Protein AF-A0A662QVU2-F1 (afdb_monomer_lite)

Sequence (177 aa):
MRLIKLTGTLNNSVTNEEMLLRLLDAGAYNAAIMSREVVVETPRKSLQSIKESMRYMQITDIRAREASIIESTVSHAADGLDPKKCIKISMAPGTRLTGVKFLGMTLSNGFRENSFTDTDILISNSQKVIKNILKKAGITDVLVSVEYKRTSDNIDLALELATINTLVSTNGIMQLI

Foldseek 3Di:
DKKKKKKFFQPDDDDPVVLQVQLVVLAFLDWDDDPGMIITIHHPVSVVSNVVSCVVSVTPPIDIDTDDLFQWFQQAWFWFFFPVRQKIKIKGGFDPPQFEAEPEEEEDPAEDPVPDPDVPVVVVLLCVLLNVVCVSSSHTGMYMYMYGDYDDPDPSVRSNRRSVRRSVRSVDDDGDD

Secondary structure (DSSP, 8-state):
--EEEEEEEE-S---HHHHHHHHHHTT-SEEEEETTEEEEEEEGGGHHHHHHHHHHTTEEEEEEEEEP------SS-EEEE-TTSSEEEEEEEPPTT--EEEEEEEE-TT--GGG-S-HHHHHHHHHHHHHHHHHHTT--SEEEEEEE-S--S-HHHHHHHHHHHHHHHTT------

Structure (mmCIF, N/CA/C/O backbone):
data_AF-A0A662QVU2-F1
#
_entry.id   AF-A0A662QVU2-F1
#
loop_
_atom_site.group_PDB
_atom_site.id
_atom_site.type_symbol
_atom_site.label_atom_id
_atom_site.label_alt_id
_atom_site.label_comp_id
_atom_site.label_asym_id
_atom_site.label_entity_id
_atom_site.label_seq_id
_atom_site.pdbx_PDB_ins_code
_atom_site.Cartn_x
_atom_site.Cartn_y
_atom_site.Cartn_z
_atom_site.occupancy
_atom_site.B_iso_or_equiv
_atom_site.auth_seq_id
_atom_site.auth_comp_id
_atom_site.auth_asym_id
_atom_site.auth_atom_id
_atom_site.pdbx_PDB_model_num
ATOM 1 N N . MET A 1 1 ? 3.105 1.979 17.663 1.00 52.59 1 MET A N 1
ATOM 2 C CA . MET A 1 1 ? 2.217 3.164 17.603 1.00 52.59 1 MET A CA 1
ATOM 3 C C . MET A 1 1 ? 0.835 2.729 18.073 1.00 52.59 1 MET A C 1
ATOM 5 O O . MET A 1 1 ? 0.312 1.801 17.481 1.00 52.59 1 MET A O 1
ATOM 9 N N . ARG A 1 2 ? 0.277 3.294 19.156 1.00 58.34 2 ARG A N 1
ATOM 10 C CA . ARG A 1 2 ? -1.064 2.894 19.632 1.00 58.34 2 ARG A CA 1
ATOM 11 C C . ARG A 1 2 ? -2.133 3.511 18.730 1.00 58.34 2 ARG A C 1
ATOM 13 O O . ARG A 1 2 ? -2.160 4.734 18.572 1.00 58.34 2 ARG A O 1
ATOM 20 N N . LEU A 1 3 ? -2.960 2.664 18.127 1.00 68.81 3 LEU A N 1
ATOM 21 C CA . LEU A 1 3 ? -4.089 3.075 17.301 1.00 68.81 3 LEU A CA 1
ATOM 22 C C . LEU A 1 3 ? -5.354 3.125 18.150 1.00 68.81 3 LEU A C 1
ATOM 24 O O . LEU A 1 3 ? -5.454 2.488 19.198 1.00 68.81 3 LEU A O 1
ATOM 28 N N . ILE A 1 4 ? -6.322 3.907 17.699 1.00 76.69 4 ILE A N 1
ATOM 29 C CA . ILE A 1 4 ? -7.657 3.932 18.274 1.00 76.69 4 ILE A CA 1
ATOM 30 C C . ILE A 1 4 ? -8.604 3.419 17.207 1.00 76.69 4 ILE A C 1
ATOM 32 O O . ILE A 1 4 ? -8.673 3.989 16.118 1.00 76.69 4 ILE A O 1
ATOM 36 N N . LYS A 1 5 ? -9.316 2.343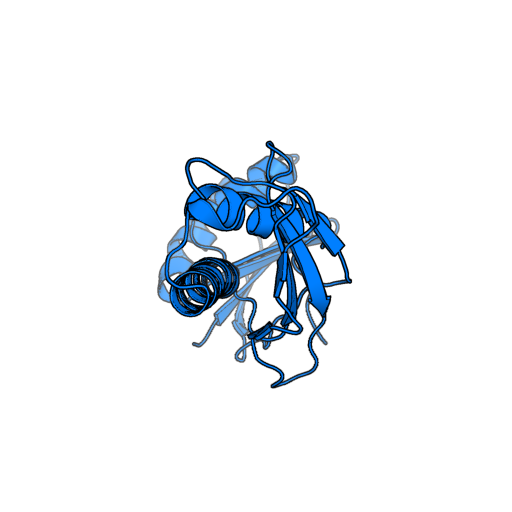 17.539 1.00 81.38 5 LYS A N 1
ATOM 37 C CA . LYS A 1 5 ? -10.422 1.836 16.738 1.00 81.38 5 LYS A CA 1
ATOM 38 C C . LYS A 1 5 ? -11.681 2.574 17.169 1.00 81.38 5 LYS A C 1
ATOM 40 O O . LYS A 1 5 ? -12.051 2.554 18.345 1.00 81.38 5 LYS A O 1
ATOM 45 N N . LEU A 1 6 ? -12.302 3.248 16.218 1.00 82.44 6 LEU A N 1
ATOM 46 C CA . LEU A 1 6 ? -13.609 3.862 16.326 1.00 82.44 6 LEU A CA 1
ATOM 47 C C . LEU A 1 6 ? -14.611 2.965 15.614 1.00 82.44 6 LEU A C 1
ATOM 49 O O . LEU A 1 6 ? -14.344 2.468 14.526 1.00 82.44 6 LEU A O 1
ATOM 53 N N . THR A 1 7 ? -15.756 2.763 16.237 1.00 84.88 7 THR A N 1
ATOM 54 C CA . THR A 1 7 ? -16.906 2.073 15.641 1.00 84.88 7 THR A CA 1
ATOM 55 C C . THR A 1 7 ? -18.102 2.984 15.799 1.00 84.88 7 THR A C 1
ATOM 57 O O . THR A 1 7 ? -18.211 3.631 16.839 1.00 84.88 7 THR A O 1
ATOM 60 N N . GLY A 1 8 ? -18.960 3.085 14.795 1.00 84.94 8 GLY A N 1
ATOM 61 C CA . GLY A 1 8 ? -20.179 3.879 14.880 1.00 84.94 8 GLY A CA 1
ATOM 62 C C . GLY A 1 8 ? -21.222 3.424 13.870 1.00 84.94 8 GLY A C 1
ATOM 63 O O . GLY A 1 8 ? -20.905 2.711 12.923 1.00 84.94 8 GLY A O 1
ATOM 64 N N . THR A 1 9 ? -22.465 3.836 14.081 1.00 85.31 9 THR A N 1
ATOM 65 C CA . THR A 1 9 ? -23.618 3.414 13.283 1.00 85.31 9 THR A CA 1
ATOM 66 C C . THR A 1 9 ? -23.977 4.482 12.257 1.00 85.31 9 THR A C 1
ATOM 68 O O . THR A 1 9 ? -24.261 5.619 12.623 1.00 85.31 9 THR A O 1
ATOM 71 N N . LEU A 1 10 ? -23.969 4.131 10.974 1.00 84.12 10 LEU A N 1
ATOM 72 C CA . LEU A 1 10 ? -24.370 4.998 9.874 1.00 84.12 10 LEU A CA 1
ATOM 73 C C . LEU A 1 10 ? -25.898 5.100 9.800 1.00 84.12 10 LEU A C 1
ATOM 75 O O . LEU A 1 10 ? -26.585 4.096 9.600 1.00 84.12 10 LEU A O 1
ATOM 79 N N . ASN A 1 11 ? -26.413 6.326 9.894 1.00 81.00 11 ASN A N 1
ATOM 80 C CA . ASN A 1 11 ? -27.850 6.609 9.819 1.00 81.00 11 ASN A CA 1
ATOM 81 C C . ASN A 1 11 ? -28.291 7.243 8.495 1.00 81.00 11 ASN A C 1
ATOM 83 O O . ASN A 1 11 ? -29.466 7.571 8.346 1.00 81.00 11 ASN A O 1
ATOM 87 N N . ASN A 1 12 ? -27.373 7.431 7.544 1.00 69.00 12 ASN A N 1
ATOM 88 C CA . ASN A 1 12 ? -27.615 8.260 6.369 1.00 69.00 12 ASN A CA 1
ATOM 89 C C . ASN A 1 12 ? -27.089 7.626 5.076 1.00 69.00 12 ASN A C 1
ATOM 91 O O . ASN A 1 12 ? -26.242 6.736 5.103 1.00 69.00 12 ASN A O 1
ATOM 95 N N . SER A 1 13 ? -27.577 8.114 3.937 1.00 64.19 13 SER A N 1
ATOM 96 C CA . SER A 1 13 ? -27.255 7.621 2.590 1.00 64.19 13 SER A CA 1
ATOM 97 C C . SER A 1 13 ? -26.065 8.348 1.947 1.00 64.19 13 SER A C 1
ATOM 99 O O . SER A 1 13 ? -26.119 8.696 0.768 1.00 64.19 13 SER A O 1
ATOM 101 N N . VAL A 1 14 ? -25.011 8.637 2.718 1.00 71.06 14 VAL A N 1
ATOM 102 C CA . VAL A 1 14 ? -23.745 9.131 2.146 1.00 71.06 14 VAL A CA 1
ATOM 103 C C . VAL A 1 14 ? -23.103 7.979 1.376 1.00 71.06 14 VAL A C 1
ATOM 105 O O . VAL A 1 14 ? -23.142 6.835 1.830 1.00 71.06 14 VAL A O 1
ATOM 108 N N . THR A 1 15 ? -22.544 8.252 0.199 1.00 77.69 15 THR A N 1
ATOM 109 C CA . THR A 1 15 ? -21.893 7.204 -0.591 1.00 77.69 15 THR A CA 1
ATOM 110 C C . THR A 1 15 ? -20.638 6.710 0.127 1.00 77.69 15 THR A C 1
ATOM 112 O O . THR A 1 15 ? -19.914 7.480 0.761 1.00 77.69 15 THR A O 1
ATOM 115 N N . ASN A 1 16 ? -20.357 5.410 0.020 1.00 73.06 16 ASN A N 1
ATOM 116 C CA . ASN A 1 16 ? -19.197 4.807 0.678 1.00 73.06 16 ASN A CA 1
ATOM 117 C C . ASN A 1 16 ? -17.878 5.488 0.271 1.00 73.06 16 ASN A C 1
ATOM 119 O O . ASN A 1 16 ? -17.002 5.659 1.112 1.00 73.06 16 ASN A O 1
ATOM 123 N N . GLU A 1 17 ? -17.751 5.915 -0.990 1.00 70.25 17 GLU A N 1
ATOM 124 C CA . GLU A 1 17 ? -16.565 6.612 -1.507 1.00 70.25 17 GLU A CA 1
ATOM 125 C C . GLU A 1 17 ? -16.334 7.968 -0.835 1.00 70.25 17 GLU A C 1
ATOM 127 O O . GLU A 1 17 ? -15.232 8.233 -0.357 1.00 70.25 17 GLU A O 1
ATOM 132 N N . GLU A 1 18 ? -17.366 8.812 -0.742 1.00 77.44 18 GLU A N 1
ATOM 133 C CA . GLU A 1 18 ? -17.246 10.127 -0.104 1.00 77.44 18 GLU A CA 1
ATOM 134 C C . GLU A 1 18 ? -16.905 9.989 1.386 1.00 77.44 18 GLU A C 1
ATOM 136 O O . GLU A 1 18 ? -16.104 10.749 1.938 1.00 77.44 18 GLU A O 1
ATOM 141 N N . MET A 1 19 ? -17.468 8.964 2.026 1.00 77.75 19 MET A N 1
ATOM 142 C CA . MET A 1 19 ? -17.223 8.658 3.427 1.00 77.75 19 MET A CA 1
ATOM 143 C C . MET A 1 19 ? -15.776 8.211 3.674 1.00 77.75 19 MET A C 1
ATOM 145 O O . MET A 1 19 ? -15.123 8.702 4.596 1.00 77.75 19 MET A O 1
ATOM 149 N N . LEU A 1 20 ? -15.258 7.313 2.831 1.00 73.00 20 LEU A N 1
ATOM 150 C CA . LEU A 1 20 ? -13.872 6.847 2.897 1.00 73.00 20 LEU A CA 1
ATOM 151 C C . LEU A 1 20 ? -12.888 7.998 2.673 1.00 73.00 20 LEU A C 1
ATOM 153 O O . LEU A 1 20 ? -11.974 8.172 3.479 1.00 73.00 20 LEU A O 1
ATOM 157 N N . LEU A 1 21 ? -13.104 8.819 1.641 1.00 77.25 21 LEU A N 1
ATOM 158 C CA . LEU A 1 21 ? -12.241 9.963 1.329 1.00 77.25 21 LEU A CA 1
ATOM 159 C C . LEU A 1 21 ? -12.163 10.949 2.498 1.00 77.25 21 LEU A C 1
ATOM 161 O O . LEU A 1 21 ? -11.069 11.296 2.939 1.00 77.25 21 LEU A O 1
ATOM 165 N N . ARG A 1 22 ? -13.308 11.322 3.082 1.00 80.56 22 ARG A N 1
ATOM 166 C CA . ARG A 1 22 ? -13.341 12.226 4.243 1.00 80.56 22 ARG A CA 1
ATOM 167 C C . ARG A 1 22 ? -12.625 11.660 5.464 1.00 80.56 22 ARG A C 1
ATOM 169 O O . ARG A 1 22 ? -11.967 12.404 6.188 1.00 80.56 22 ARG A O 1
ATOM 176 N N . LEU A 1 23 ? -12.763 10.361 5.728 1.00 80.81 23 LEU A N 1
ATOM 177 C CA . LEU A 1 23 ? -12.095 9.720 6.861 1.00 80.81 23 LEU A CA 1
ATOM 178 C C . LEU A 1 23 ? -10.579 9.669 6.656 1.00 80.81 23 LEU A C 1
ATOM 180 O O . LEU A 1 23 ? -9.836 9.942 7.599 1.00 80.81 23 LEU A O 1
ATOM 184 N N . LEU A 1 24 ? -10.121 9.383 5.437 1.00 75.81 24 LEU A N 1
ATOM 185 C CA . LEU A 1 24 ? -8.701 9.408 5.082 1.00 75.81 24 LEU A CA 1
ATOM 186 C C . LEU A 1 24 ? -8.112 10.822 5.212 1.00 75.81 24 LEU A C 1
ATOM 188 O O . LEU A 1 24 ? -7.075 10.978 5.858 1.00 75.81 24 LEU A O 1
ATOM 192 N N . ASP A 1 25 ? -8.806 11.852 4.717 1.00 78.75 25 ASP A N 1
ATOM 193 C CA . ASP A 1 25 ? -8.394 13.259 4.861 1.00 78.75 25 ASP A CA 1
ATOM 194 C C . ASP A 1 25 ? -8.332 13.702 6.331 1.00 78.75 25 ASP A C 1
ATOM 196 O O . ASP A 1 25 ? -7.438 14.447 6.739 1.00 78.75 25 ASP A O 1
ATOM 200 N N . ALA A 1 26 ? -9.240 13.188 7.167 1.00 80.44 26 ALA A N 1
ATOM 201 C CA . ALA A 1 26 ? -9.231 13.407 8.613 1.00 80.44 26 ALA A CA 1
ATOM 202 C C . ALA A 1 26 ? -8.108 12.642 9.347 1.00 80.44 26 ALA A C 1
ATOM 204 O O . ALA A 1 26 ? -7.921 12.815 10.557 1.00 80.44 26 ALA A O 1
ATOM 205 N N . GLY A 1 27 ? -7.338 11.816 8.633 1.00 72.25 27 GLY A N 1
ATOM 206 C CA . GLY A 1 27 ? -6.187 11.086 9.151 1.00 72.25 27 GLY A CA 1
ATOM 207 C C . GLY A 1 27 ? -6.484 9.655 9.595 1.00 72.25 27 GLY A C 1
ATOM 208 O O . GLY A 1 27 ? -5.765 9.137 10.456 1.00 72.25 27 GLY A O 1
ATOM 209 N N . ALA A 1 28 ? -7.521 9.019 9.043 1.00 77.56 28 ALA A N 1
ATOM 210 C CA . ALA A 1 28 ? -7.733 7.586 9.198 1.00 77.56 28 ALA A CA 1
ATOM 211 C C . ALA A 1 28 ? -6.599 6.841 8.495 1.00 77.56 28 ALA A C 1
ATOM 213 O O . ALA A 1 28 ? -6.234 7.165 7.369 1.00 77.56 28 ALA A O 1
ATOM 214 N N . TYR A 1 29 ? -6.069 5.811 9.147 1.00 71.94 29 TYR A N 1
ATOM 215 C CA . TYR A 1 29 ? -5.262 4.809 8.454 1.00 71.94 29 TYR A CA 1
ATOM 216 C C . TYR A 1 29 ? -6.143 3.808 7.729 1.00 71.94 29 TYR A C 1
ATOM 218 O O . TYR A 1 29 ? -5.772 3.307 6.675 1.00 71.94 29 TYR A O 1
ATOM 226 N N . ASN A 1 30 ? -7.300 3.529 8.322 1.00 69.94 30 ASN A N 1
ATOM 227 C CA . ASN A 1 30 ? -8.247 2.554 7.840 1.00 69.94 30 ASN A CA 1
ATOM 228 C C . ASN A 1 30 ? -9.668 3.033 8.083 1.00 69.94 30 ASN A C 1
ATOM 230 O O . ASN A 1 30 ? -9.965 3.547 9.162 1.00 69.94 30 ASN A O 1
ATOM 234 N N . ALA A 1 31 ? -10.531 2.822 7.101 1.00 72.94 31 ALA A N 1
ATOM 235 C CA . ALA A 1 31 ? -11.962 2.937 7.243 1.00 72.94 31 ALA A CA 1
ATOM 236 C C . ALA A 1 31 ? -12.628 1.775 6.493 1.00 72.94 31 ALA A C 1
ATOM 238 O O . ALA A 1 31 ? -12.332 1.522 5.329 1.00 72.94 31 ALA A O 1
ATOM 239 N N . ALA A 1 32 ? -13.533 1.075 7.166 1.00 68.56 32 ALA A N 1
ATOM 240 C CA . ALA A 1 32 ? -14.334 0.002 6.602 1.00 68.56 32 ALA A CA 1
ATOM 241 C C . ALA A 1 32 ? -15.807 0.248 6.925 1.00 68.56 32 ALA A C 1
ATOM 243 O O . ALA A 1 32 ? -16.151 0.698 8.020 1.00 68.56 32 ALA A O 1
ATOM 244 N N . ILE A 1 33 ? -16.677 -0.051 5.964 1.00 72.69 33 ILE A N 1
ATOM 245 C CA . ILE A 1 33 ? -18.122 0.135 6.088 1.00 72.69 33 ILE A CA 1
ATOM 246 C C . ILE A 1 33 ? -18.764 -1.235 5.920 1.00 72.69 33 ILE A C 1
ATOM 248 O O . ILE A 1 33 ? -18.724 -1.824 4.842 1.00 72.69 33 ILE A O 1
ATOM 252 N N . MET A 1 34 ? -19.329 -1.758 7.003 1.00 68.00 34 MET A N 1
ATOM 253 C CA . MET A 1 34 ? -19.962 -3.071 7.053 1.00 68.00 34 MET A CA 1
ATOM 254 C C . MET A 1 34 ? -21.454 -2.896 7.330 1.00 68.00 34 MET A C 1
ATOM 256 O O . MET A 1 34 ? -21.878 -2.716 8.469 1.00 68.00 34 MET A O 1
ATOM 260 N N . SER A 1 35 ? -22.276 -2.958 6.281 1.00 71.88 35 SER A N 1
ATOM 261 C CA . SER A 1 35 ? -23.721 -2.687 6.349 1.00 71.88 35 SER A CA 1
ATOM 262 C C . SER A 1 35 ? -24.041 -1.293 6.911 1.00 71.88 35 SER A C 1
ATOM 264 O O . SER A 1 35 ? -24.049 -0.324 6.160 1.00 71.88 35 SER A O 1
ATOM 266 N N . ARG A 1 36 ? -24.303 -1.181 8.220 1.00 78.19 36 ARG A N 1
ATOM 267 C CA . ARG A 1 36 ? -24.556 0.087 8.926 1.00 78.19 36 ARG A CA 1
ATOM 268 C C . ARG A 1 36 ? -23.475 0.428 9.943 1.00 78.19 36 ARG A C 1
ATOM 270 O O . ARG A 1 36 ? -23.609 1.420 10.643 1.00 78.19 36 ARG A O 1
ATOM 277 N N . GLU A 1 37 ? -22.427 -0.373 10.056 1.00 76.94 37 GLU A N 1
ATOM 278 C CA . GLU A 1 37 ? -21.326 -0.113 10.973 1.00 76.94 37 GLU A CA 1
ATOM 279 C C . GLU A 1 37 ? -20.148 0.490 10.210 1.00 76.94 37 GLU A C 1
ATOM 281 O O . GLU A 1 37 ? -19.722 -0.026 9.178 1.00 76.94 37 GLU A O 1
ATOM 286 N N . VAL A 1 38 ? -19.618 1.594 10.725 1.00 80.19 38 VAL A N 1
ATOM 287 C CA . VAL A 1 38 ? -18.405 2.236 10.229 1.00 80.19 38 VAL A CA 1
ATOM 288 C C . VAL A 1 38 ? -17.306 1.989 11.239 1.00 80.19 38 VAL A C 1
ATOM 290 O O . VAL A 1 38 ? -17.403 2.390 12.400 1.00 80.19 38 VAL A O 1
ATOM 293 N N . VAL A 1 39 ? -16.250 1.335 10.781 1.00 81.44 39 VAL A N 1
ATOM 294 C CA . VAL A 1 39 ? -15.066 1.015 11.563 1.00 81.44 39 VAL A CA 1
ATOM 295 C C . VAL A 1 39 ? -13.925 1.874 11.052 1.00 81.44 39 VAL A C 1
ATOM 297 O O . VAL A 1 39 ? -13.611 1.833 9.870 1.00 81.44 39 VAL A O 1
ATOM 300 N N . VAL A 1 40 ? -13.296 2.649 11.929 1.00 82.56 40 VAL A N 1
ATOM 301 C CA . VAL A 1 40 ? -12.189 3.543 11.574 1.00 82.56 40 VAL A CA 1
ATOM 302 C C . VAL A 1 40 ? -11.017 3.294 12.503 1.00 82.56 40 VAL A C 1
ATOM 304 O O . VAL A 1 40 ? -11.189 3.239 13.717 1.00 82.56 40 VAL A O 1
ATOM 307 N N . GLU A 1 41 ? -9.811 3.178 11.966 1.00 80.06 41 GLU A N 1
ATOM 308 C CA . GLU A 1 41 ? -8.591 3.061 12.762 1.00 80.06 41 GLU A CA 1
ATOM 309 C C . GLU A 1 41 ? -7.724 4.289 12.504 1.00 80.06 41 GLU A C 1
ATOM 311 O O . GLU A 1 41 ? -7.388 4.628 11.371 1.00 80.06 41 GLU A O 1
ATOM 316 N N . THR A 1 42 ? -7.387 4.996 13.578 1.00 77.81 42 THR A N 1
ATOM 317 C CA . THR A 1 42 ? -6.736 6.309 13.520 1.00 77.81 42 THR A CA 1
ATOM 318 C C . THR A 1 42 ? -5.643 6.406 14.582 1.00 77.81 42 THR A C 1
ATOM 320 O O . THR A 1 42 ? -5.771 5.807 15.658 1.00 77.81 42 THR A O 1
ATOM 323 N N . PRO A 1 43 ? -4.562 7.178 14.365 1.00 75.19 43 PRO A N 1
ATOM 324 C CA . PRO A 1 43 ? -3.652 7.496 15.452 1.00 75.19 43 PRO A CA 1
ATOM 325 C C . PRO A 1 43 ? -4.371 8.371 16.485 1.00 75.19 43 PRO A C 1
ATOM 327 O O . PRO A 1 43 ? -5.254 9.166 16.153 1.00 75.19 43 PRO A O 1
ATOM 330 N N . ARG A 1 44 ? -3.946 8.286 17.751 1.00 75.75 44 ARG A N 1
ATOM 331 C CA . ARG A 1 44 ? -4.547 9.058 18.854 1.00 75.75 44 ARG A CA 1
ATOM 332 C C . ARG A 1 44 ? -4.596 10.569 18.598 1.00 75.75 44 ARG A C 1
ATOM 334 O O . ARG A 1 44 ? -5.546 11.215 19.020 1.00 75.75 44 ARG A O 1
ATOM 341 N N . LYS A 1 45 ? -3.610 11.112 17.876 1.00 80.50 45 LYS A N 1
ATOM 342 C CA . LYS A 1 45 ? -3.548 12.535 17.500 1.00 80.50 45 LYS A CA 1
ATOM 343 C C . LYS A 1 45 ? -4.678 12.983 16.560 1.00 80.50 45 LYS A C 1
ATOM 345 O O . LYS A 1 45 ? -5.077 14.134 16.631 1.00 80.50 45 LYS A O 1
ATOM 350 N N . SER A 1 46 ? -5.199 12.080 15.727 1.00 80.69 46 SER A N 1
ATOM 351 C CA . SER A 1 46 ? -6.247 12.371 14.733 1.00 80.69 46 SER A CA 1
ATOM 352 C C . SER A 1 46 ? -7.645 11.955 15.214 1.00 80.69 46 SER A C 1
ATOM 354 O O . SER A 1 46 ? -8.633 12.140 14.514 1.00 80.69 46 SER A O 1
ATOM 356 N N . LEU A 1 47 ? -7.753 11.430 16.444 1.00 84.00 47 LEU A N 1
ATOM 357 C CA . LEU A 1 47 ? -9.002 10.940 17.036 1.00 84.00 47 LEU A CA 1
ATOM 358 C C . LEU A 1 47 ? -10.136 11.970 16.978 1.00 84.00 47 LEU A C 1
ATOM 360 O O . LEU A 1 47 ? -11.279 11.616 16.698 1.00 84.00 47 LEU A O 1
ATOM 364 N N . GLN A 1 48 ? -9.822 13.225 17.297 1.00 86.88 48 GLN A N 1
ATOM 365 C CA . GLN A 1 48 ? -10.820 14.283 17.389 1.00 86.88 48 GLN A CA 1
ATOM 366 C C . GLN A 1 48 ? -11.360 14.655 16.002 1.00 86.88 48 GLN A C 1
ATOM 368 O O . GLN A 1 48 ? -12.572 14.629 15.801 1.00 86.88 48 GLN A O 1
ATOM 373 N N . SER A 1 49 ? -10.468 14.858 15.028 1.00 87.50 49 SER A N 1
ATOM 374 C CA . SER A 1 49 ? -10.812 15.138 13.627 1.00 87.50 49 SER A CA 1
ATOM 375 C C . SER A 1 49 ? -11.658 14.026 12.997 1.00 87.50 49 SER A C 1
ATOM 377 O O . SER A 1 49 ? -12.620 14.296 12.275 1.00 87.50 49 SER A O 1
ATOM 379 N N . ILE A 1 50 ? -11.353 12.764 13.317 1.00 87.44 50 ILE A N 1
ATOM 380 C CA . ILE A 1 50 ? -12.134 11.616 12.844 1.00 87.44 50 ILE A CA 1
ATOM 381 C C . ILE A 1 50 ? -13.524 11.603 13.476 1.00 87.44 50 ILE A C 1
ATOM 383 O O . ILE A 1 50 ? -14.507 11.417 12.767 1.00 87.44 50 ILE A O 1
ATOM 387 N N . LYS A 1 51 ? -13.642 11.832 14.791 1.00 88.25 51 LYS A N 1
ATOM 388 C CA . LYS A 1 51 ? -14.950 11.895 15.464 1.00 88.25 51 LYS A CA 1
ATOM 389 C C . LYS A 1 51 ? -15.829 13.008 14.899 1.00 88.25 51 LYS A C 1
ATOM 391 O O . LYS A 1 51 ? -17.033 12.812 14.759 1.00 88.25 51 LYS A O 1
ATOM 396 N N . GLU A 1 52 ? -15.245 14.157 14.584 1.00 90.94 52 GLU A N 1
ATOM 397 C CA . GLU A 1 52 ? -15.949 15.280 13.960 1.00 90.94 52 GLU A CA 1
ATOM 398 C C . GLU A 1 52 ? -16.424 14.925 12.551 1.00 90.94 52 GLU A C 1
ATOM 400 O O . GLU A 1 52 ? -17.598 15.120 12.239 1.00 90.94 52 GLU A O 1
ATOM 405 N N . SER A 1 53 ? -15.562 14.296 11.749 1.00 88.44 53 SER A N 1
ATOM 406 C CA . SER A 1 53 ? -15.923 13.804 10.414 1.00 88.44 53 SER A CA 1
ATOM 407 C C . SER A 1 53 ? -17.023 12.741 10.476 1.00 88.44 53 SER A C 1
ATOM 409 O O . SER A 1 53 ? -17.996 12.813 9.732 1.00 88.44 53 SER A O 1
ATOM 411 N N . MET A 1 54 ? -16.936 11.798 11.419 1.00 88.00 54 MET A N 1
ATOM 412 C CA . MET A 1 54 ? -17.965 10.780 11.645 1.00 88.00 54 MET A CA 1
ATOM 413 C C . MET A 1 54 ? -19.313 11.401 12.031 1.00 88.00 54 MET A C 1
ATOM 415 O O . MET A 1 54 ? -20.340 11.037 11.464 1.00 88.00 54 MET A O 1
ATOM 419 N N . ARG A 1 55 ? -19.321 12.389 12.934 1.00 88.62 55 ARG A N 1
ATOM 420 C CA . ARG A 1 55 ? -20.547 13.108 13.320 1.00 88.62 55 ARG A CA 1
ATOM 421 C C . ARG A 1 55 ? -21.150 13.898 12.165 1.00 88.62 55 ARG A C 1
ATOM 423 O O . ARG A 1 55 ? -22.367 13.892 12.012 1.00 88.62 55 ARG A O 1
ATOM 430 N N . TYR A 1 56 ? -20.317 14.548 11.353 1.00 87.69 56 TYR A N 1
ATOM 431 C CA . TYR A 1 56 ? -20.767 15.255 10.154 1.00 87.69 56 TYR A CA 1
ATOM 432 C C . TYR A 1 56 ? -21.489 14.310 9.183 1.00 87.69 56 TYR A C 1
ATOM 434 O O . TYR A 1 56 ? -22.530 14.657 8.634 1.00 87.69 56 TYR A O 1
ATOM 442 N N . MET A 1 57 ? -20.993 13.078 9.051 1.00 87.12 57 MET A N 1
ATOM 443 C CA . MET A 1 57 ? -21.595 12.023 8.225 1.00 87.12 57 MET A CA 1
ATOM 444 C C . MET A 1 57 ? -22.767 11.303 8.921 1.00 87.12 57 MET A C 1
ATOM 446 O O . MET A 1 57 ? -23.221 10.262 8.455 1.00 87.12 57 MET A O 1
ATOM 450 N N . GLN A 1 58 ? -23.272 11.858 10.030 1.00 87.38 58 GLN A N 1
ATOM 451 C CA . GLN A 1 58 ? -24.360 11.310 10.848 1.00 87.38 58 GLN A CA 1
ATOM 452 C C . GLN A 1 58 ? -24.104 9.888 11.367 1.00 87.38 58 GLN A C 1
ATOM 454 O O . GLN A 1 58 ? -25.035 9.102 11.559 1.00 87.38 58 GLN A O 1
ATOM 459 N N . ILE A 1 59 ? -22.840 9.561 11.629 1.00 86.31 59 ILE A N 1
ATOM 460 C CA . ILE A 1 59 ? -22.471 8.323 12.303 1.00 86.31 59 ILE A CA 1
ATOM 461 C C . ILE A 1 59 ? -22.660 8.521 13.813 1.00 86.31 59 ILE A C 1
ATOM 463 O O . ILE A 1 59 ? -22.021 9.384 14.424 1.00 86.31 59 ILE A O 1
ATOM 467 N N . THR A 1 60 ? -23.545 7.733 14.422 1.00 84.25 60 THR A N 1
ATOM 468 C CA . THR A 1 60 ? -23.871 7.789 15.858 1.00 84.25 60 THR A CA 1
ATOM 469 C C . THR A 1 60 ? -23.208 6.657 16.635 1.00 84.25 60 THR A C 1
ATOM 471 O O . THR A 1 60 ? -22.494 5.835 16.069 1.00 84.25 60 THR A O 1
ATOM 474 N N . ASP A 1 61 ? -23.381 6.647 17.961 1.00 84.75 61 ASP A N 1
ATOM 475 C CA . ASP A 1 61 ? -22.865 5.591 18.846 1.00 84.75 61 ASP A CA 1
ATOM 476 C C . ASP A 1 61 ? -21.356 5.356 18.720 1.00 84.75 61 ASP A C 1
ATOM 478 O O . ASP A 1 61 ? -20.872 4.230 18.826 1.00 84.75 61 ASP A O 1
ATOM 482 N N . ILE A 1 62 ? -20.600 6.440 18.505 1.00 85.25 62 ILE A N 1
ATOM 483 C CA . ILE A 1 62 ? -19.163 6.364 18.254 1.00 85.25 62 ILE A CA 1
ATOM 484 C C . ILE A 1 62 ? -18.435 5.855 19.505 1.00 85.25 62 ILE A C 1
ATOM 486 O O . ILE A 1 62 ? -18.213 6.599 20.466 1.00 85.25 62 ILE A O 1
ATOM 490 N N . ARG A 1 63 ? -18.005 4.595 19.476 1.00 82.50 63 ARG A N 1
ATOM 491 C CA . ARG A 1 63 ? -17.208 3.956 20.529 1.00 82.50 63 ARG A CA 1
ATOM 492 C C . ARG A 1 63 ? -15.746 3.953 20.130 1.00 82.50 63 ARG A C 1
ATOM 494 O O . ARG A 1 63 ? -15.410 3.540 19.026 1.00 82.50 63 ARG A O 1
ATOM 501 N N . ALA A 1 64 ? -14.885 4.390 21.043 1.00 82.62 64 ALA A N 1
ATOM 502 C CA . ALA A 1 64 ? -13.439 4.378 20.870 1.00 82.62 64 ALA A CA 1
ATOM 503 C C . ALA A 1 64 ? -12.823 3.312 21.777 1.00 82.62 64 ALA A C 1
ATOM 505 O O . ALA A 1 64 ? -13.068 3.311 22.983 1.00 82.62 64 ALA A O 1
ATOM 506 N N . ARG A 1 65 ? -11.992 2.439 21.213 1.00 79.75 65 ARG A N 1
ATOM 507 C CA . ARG A 1 65 ? -11.203 1.458 21.960 1.00 79.75 65 ARG A CA 1
ATOM 508 C C . ARG A 1 65 ? -9.738 1.604 21.572 1.00 79.75 65 ARG A C 1
ATOM 510 O O . ARG A 1 65 ? -9.433 1.809 20.396 1.00 79.75 65 ARG A O 1
ATOM 517 N N . GLU A 1 66 ? -8.829 1.503 22.543 1.00 65.38 66 GLU A N 1
ATOM 518 C CA . GLU A 1 66 ? -7.413 1.328 22.208 1.00 65.38 66 GLU A CA 1
ATOM 519 C C . GLU A 1 66 ? -7.277 0.031 21.409 1.00 65.38 66 GLU A C 1
ATOM 521 O O . GLU A 1 66 ? -7.623 -1.052 21.885 1.00 65.38 66 GLU A O 1
ATOM 526 N N . ALA A 1 67 ? -6.812 0.161 20.172 1.00 55.78 67 ALA A N 1
ATOM 527 C CA . ALA A 1 67 ? -6.384 -0.971 19.387 1.00 55.78 67 ALA A CA 1
ATOM 528 C C . ALA A 1 67 ? -4.929 -1.252 19.769 1.00 55.78 67 ALA A C 1
ATOM 530 O O . ALA A 1 67 ? -4.064 -0.365 19.719 1.00 55.78 67 ALA A O 1
ATOM 531 N N . SER A 1 68 ? -4.653 -2.497 20.159 1.00 46.59 68 SER A N 1
ATOM 532 C CA . SER A 1 68 ? -3.289 -3.019 20.110 1.00 46.59 68 SER A CA 1
ATOM 533 C C . SER A 1 68 ? -2.737 -2.778 18.708 1.00 46.59 68 SER A C 1
ATOM 535 O O . SER A 1 68 ? -3.508 -2.765 17.754 1.00 46.59 68 SER A O 1
ATOM 537 N N . ILE A 1 69 ? -1.426 -2.546 18.592 1.00 48.56 69 ILE A N 1
ATOM 538 C CA . ILE A 1 69 ? -0.734 -2.385 17.305 1.00 48.56 69 ILE A CA 1
ATOM 539 C C . ILE A 1 69 ? -1.237 -3.487 16.368 1.00 48.56 69 ILE A C 1
ATOM 541 O O . ILE A 1 69 ? -0.961 -4.658 16.617 1.00 48.56 69 ILE A O 1
ATOM 545 N N . ILE A 1 70 ? -2.040 -3.117 15.371 1.00 52.16 70 ILE A N 1
ATOM 546 C CA . ILE A 1 70 ? -2.519 -4.071 14.381 1.00 52.16 70 ILE A CA 1
ATOM 547 C C . ILE A 1 70 ? -1.356 -4.212 13.420 1.00 52.16 70 ILE A C 1
ATOM 549 O O . ILE A 1 70 ? -1.015 -3.275 12.700 1.00 52.16 70 ILE A O 1
ATOM 553 N N . GLU A 1 71 ? -0.693 -5.356 13.503 1.00 56.75 71 GLU A N 1
ATOM 554 C CA . GLU A 1 71 ? 0.120 -5.841 12.403 1.00 56.75 71 GLU A CA 1
ATOM 555 C C . GLU A 1 71 ? -0.843 -6.018 11.225 1.00 56.75 71 GLU A C 1
ATOM 557 O O . GLU A 1 71 ? -1.739 -6.862 11.276 1.00 56.75 71 GLU A O 1
ATOM 562 N N . SER A 1 72 ? -0.776 -5.109 10.253 1.00 71.12 72 SER A N 1
ATOM 563 C CA . SER A 1 72 ? -1.750 -5.027 9.170 1.00 71.12 72 SER A CA 1
ATOM 564 C C . SER A 1 72 ? -1.096 -5.405 7.847 1.00 71.12 72 SER A C 1
ATOM 566 O O . SER A 1 72 ? 0.049 -5.041 7.557 1.00 71.12 72 SER A O 1
ATOM 568 N N . THR A 1 73 ? -1.830 -6.188 7.065 1.00 82.50 73 THR A N 1
ATOM 569 C CA . THR A 1 73 ? -1.405 -6.716 5.772 1.00 82.50 73 THR A CA 1
ATOM 570 C C . THR A 1 73 ? -2.480 -6.460 4.716 1.00 82.50 73 THR A C 1
ATOM 572 O O . THR A 1 73 ? -3.589 -6.030 5.035 1.00 82.50 73 THR A O 1
ATOM 575 N N . VAL A 1 74 ? -2.147 -6.689 3.446 1.00 78.19 74 VAL A N 1
ATOM 576 C CA . VAL A 1 74 ? -3.119 -6.649 2.343 1.00 78.19 74 VAL A CA 1
ATOM 577 C C . VAL A 1 74 ? -4.052 -7.862 2.419 1.00 78.19 74 VAL A C 1
ATOM 579 O O . VAL A 1 74 ? -3.646 -8.923 2.882 1.00 78.19 74 VAL A O 1
ATOM 582 N N . SER A 1 75 ? -5.306 -7.731 1.974 1.00 72.69 75 SER A N 1
ATOM 583 C CA . SER A 1 75 ? -6.314 -8.791 2.173 1.00 72.69 75 SER A CA 1
ATOM 584 C C . SER A 1 75 ? -6.116 -10.017 1.268 1.00 72.69 75 SER A C 1
ATOM 586 O O . SER A 1 75 ? -6.429 -11.142 1.649 1.00 72.69 75 SER A O 1
ATOM 588 N N . HIS A 1 76 ? -5.578 -9.808 0.070 1.00 80.81 76 HIS A N 1
ATOM 589 C CA . HIS A 1 76 ? -5.244 -10.839 -0.906 1.00 80.81 76 HIS A CA 1
ATOM 590 C C . HIS A 1 76 ? -4.114 -10.333 -1.802 1.00 80.81 76 HIS A C 1
ATOM 592 O O . HIS A 1 76 ? -3.737 -9.161 -1.741 1.00 80.81 76 HIS A O 1
ATOM 598 N N . ALA A 1 77 ? -3.543 -11.226 -2.608 1.00 89.06 77 ALA A N 1
ATOM 599 C CA . ALA A 1 77 ? -2.519 -10.825 -3.555 1.00 89.06 77 ALA A CA 1
ATOM 600 C C . ALA A 1 77 ? -3.139 -10.038 -4.712 1.00 89.06 77 ALA A C 1
ATOM 602 O O . ALA A 1 77 ? -4.144 -10.470 -5.276 1.00 89.06 77 ALA A O 1
ATOM 603 N N . ALA A 1 78 ? -2.534 -8.912 -5.077 1.00 89.00 78 ALA A N 1
ATOM 604 C CA . ALA A 1 78 ? -2.960 -8.144 -6.235 1.00 89.00 78 ALA A CA 1
ATOM 605 C C . ALA A 1 78 ? -1.796 -7.405 -6.888 1.00 89.00 78 ALA A C 1
ATOM 607 O O . ALA A 1 78 ? -0.729 -7.209 -6.300 1.00 89.00 78 ALA A O 1
ATOM 608 N N . ASP A 1 79 ? -2.071 -6.958 -8.106 1.00 93.19 79 ASP A N 1
ATOM 609 C CA . ASP A 1 79 ? -1.157 -6.197 -8.933 1.00 93.19 79 ASP A CA 1
ATOM 610 C C . ASP A 1 79 ? -1.685 -4.774 -9.134 1.00 93.19 79 ASP A C 1
ATOM 612 O O . ASP A 1 79 ? -2.884 -4.548 -9.326 1.00 93.19 79 ASP A O 1
ATOM 616 N N . GLY A 1 80 ? -0.772 -3.812 -9.165 1.00 90.56 80 GLY A N 1
ATOM 617 C CA . GLY A 1 80 ? -1.029 -2.444 -9.584 1.00 90.56 80 GLY A CA 1
ATOM 618 C C . GLY A 1 80 ? -0.017 -1.995 -10.623 1.00 90.56 80 GLY A C 1
ATOM 619 O O . GLY A 1 80 ? 1.167 -2.327 -10.574 1.00 90.56 80 GLY A O 1
ATOM 620 N N . LEU A 1 81 ? -0.503 -1.234 -11.594 1.00 91.56 81 LEU A N 1
ATOM 621 C CA . LEU A 1 81 ? 0.304 -0.602 -12.630 1.00 91.56 81 LEU A CA 1
ATOM 622 C C . LEU A 1 81 ? 0.190 0.904 -12.474 1.00 91.56 81 LEU A C 1
ATOM 624 O O . LEU A 1 81 ? -0.885 1.407 -12.147 1.00 91.56 81 LEU A O 1
ATOM 628 N N . ASP A 1 82 ? 1.258 1.634 -12.765 1.00 89.06 82 ASP A N 1
ATOM 629 C CA . ASP A 1 82 ? 1.123 3.068 -12.993 1.00 89.06 82 ASP A CA 1
ATOM 630 C C . ASP A 1 82 ? 0.313 3.329 -14.287 1.00 89.06 82 ASP A C 1
ATOM 632 O O . ASP A 1 82 ? 0.241 2.462 -15.168 1.00 89.06 82 ASP A O 1
ATOM 636 N N . PRO A 1 83 ? -0.281 4.524 -14.465 1.00 84.06 83 PRO A N 1
ATOM 637 C CA . PRO A 1 83 ? -1.084 4.839 -15.650 1.00 84.06 83 PRO A CA 1
ATOM 638 C C . PRO A 1 83 ? -0.325 4.688 -16.974 1.00 84.06 83 PRO A C 1
ATOM 640 O O . PRO A 1 83 ? -0.907 4.294 -17.988 1.00 84.06 83 PRO A O 1
ATOM 643 N N . LYS A 1 84 ? 0.988 4.960 -16.973 1.00 87.69 84 LYS A N 1
ATOM 644 C CA . LYS A 1 84 ? 1.851 4.776 -18.141 1.00 87.69 84 LYS A CA 1
ATOM 645 C C . LYS A 1 84 ? 2.363 3.339 -18.252 1.00 87.69 84 LYS A C 1
ATOM 647 O O . LYS A 1 84 ? 3.125 3.072 -19.172 1.00 87.69 84 LYS A O 1
ATOM 652 N N . LYS A 1 85 ? 1.945 2.381 -17.418 1.00 90.00 85 LYS A N 1
ATOM 653 C CA . LYS A 1 85 ? 2.338 0.956 -17.476 1.00 90.00 85 LYS A CA 1
ATOM 654 C C . LYS A 1 85 ? 3.861 0.751 -17.560 1.00 90.00 85 LYS A C 1
ATOM 656 O O . LYS A 1 85 ? 4.329 -0.158 -18.247 1.00 90.00 85 LYS A O 1
ATOM 661 N N . CYS A 1 86 ? 4.627 1.642 -16.944 1.00 89.31 86 CYS A N 1
ATOM 662 C CA . CYS A 1 86 ? 6.078 1.584 -16.847 1.00 89.31 86 CYS A CA 1
ATOM 663 C C . CYS A 1 86 ? 6.537 0.659 -15.723 1.00 89.31 86 CYS A C 1
ATOM 665 O O . CYS A 1 86 ? 7.540 -0.032 -15.877 1.00 89.31 86 CYS A O 1
ATOM 667 N N . ILE A 1 87 ? 5.799 0.628 -14.618 1.00 92.19 87 ILE A N 1
ATOM 668 C CA . ILE A 1 87 ? 6.121 -0.108 -13.405 1.00 92.19 87 ILE A CA 1
ATOM 669 C C . ILE A 1 87 ? 4.888 -0.889 -12.968 1.00 92.19 87 ILE A C 1
ATOM 671 O O . ILE A 1 87 ? 3.781 -0.358 -12.868 1.00 92.19 87 ILE A O 1
ATOM 675 N N . LYS A 1 88 ? 5.098 -2.173 -12.698 1.00 94.50 88 LYS A N 1
ATOM 676 C CA . LYS A 1 88 ? 4.131 -3.037 -12.036 1.00 94.50 88 LYS A CA 1
ATOM 677 C C . LYS A 1 88 ? 4.620 -3.307 -10.621 1.00 94.50 88 LYS A C 1
ATOM 679 O O . LYS A 1 88 ? 5.778 -3.672 -10.425 1.00 94.50 88 LYS A O 1
ATOM 684 N N . ILE A 1 89 ? 3.733 -3.162 -9.651 1.00 95.38 89 ILE A N 1
ATOM 685 C CA . ILE A 1 89 ? 3.955 -3.608 -8.281 1.00 95.38 89 ILE A CA 1
ATOM 686 C C . ILE A 1 89 ? 2.983 -4.743 -8.011 1.00 95.38 89 ILE A C 1
ATOM 688 O O . ILE A 1 89 ? 1.813 -4.665 -8.376 1.00 95.38 89 ILE A O 1
ATOM 692 N N . SER A 1 90 ? 3.488 -5.804 -7.400 1.00 95.38 90 SER A N 1
ATOM 693 C CA . SER A 1 90 ? 2.663 -6.910 -6.927 1.00 95.38 90 SER A CA 1
ATOM 694 C C . SER A 1 90 ? 2.816 -6.981 -5.418 1.00 95.38 90 SER A C 1
ATOM 696 O O . SER A 1 90 ? 3.932 -6.892 -4.897 1.00 95.38 90 SER A O 1
ATOM 698 N N . MET A 1 91 ? 1.703 -7.126 -4.712 1.00 93.81 91 MET A N 1
ATOM 699 C CA . MET A 1 91 ? 1.685 -7.302 -3.265 1.00 93.81 91 MET A CA 1
ATOM 700 C C . MET A 1 91 ? 0.977 -8.597 -2.922 1.00 93.81 91 MET A C 1
ATOM 702 O O . MET A 1 91 ? -0.015 -8.944 -3.554 1.00 93.81 91 MET A O 1
ATOM 706 N N . ALA A 1 92 ? 1.467 -9.288 -1.901 1.00 90.44 92 ALA A N 1
ATOM 707 C CA . ALA A 1 92 ? 0.801 -10.436 -1.310 1.00 90.44 92 ALA A CA 1
ATOM 708 C C . ALA A 1 92 ? 0.786 -10.316 0.220 1.00 90.44 92 ALA A C 1
ATOM 710 O O . ALA A 1 92 ? 1.705 -9.708 0.786 1.00 90.44 92 ALA A O 1
ATOM 711 N N . PRO A 1 93 ? -0.226 -10.896 0.893 1.00 87.25 93 PRO A N 1
ATOM 712 C CA . PRO A 1 93 ? -0.312 -10.854 2.343 1.00 87.25 93 PRO A CA 1
ATOM 713 C C . PRO A 1 93 ? 0.960 -11.414 2.989 1.00 87.25 93 PRO A C 1
ATOM 715 O O . PRO A 1 93 ? 1.473 -12.460 2.585 1.00 87.25 93 PRO A O 1
ATOM 718 N N . GLY A 1 94 ? 1.479 -10.701 3.983 1.00 85.00 94 GLY A N 1
ATOM 719 C CA . GLY A 1 94 ? 2.563 -11.160 4.844 1.00 85.00 94 GLY A CA 1
ATOM 720 C C . GLY A 1 94 ? 2.002 -11.856 6.081 1.00 85.00 94 GLY A C 1
ATOM 721 O O . GLY A 1 94 ? 0.911 -11.535 6.547 1.00 85.00 94 GLY A O 1
ATOM 722 N N . THR A 1 95 ? 2.755 -12.798 6.645 1.00 80.88 95 THR A N 1
ATOM 723 C CA . THR A 1 95 ? 2.445 -13.329 7.978 1.00 80.88 95 THR A CA 1
ATOM 724 C C . THR A 1 95 ? 2.858 -12.333 9.059 1.00 80.88 95 THR A C 1
ATOM 726 O O . THR A 1 95 ? 3.648 -11.422 8.809 1.00 80.88 95 THR A O 1
ATOM 729 N N . ARG A 1 96 ? 2.372 -12.538 10.281 1.00 75.75 96 ARG A N 1
ATOM 730 C CA . ARG A 1 96 ? 2.780 -11.774 11.464 1.00 75.75 96 ARG A CA 1
ATOM 731 C C . ARG A 1 96 ? 4.315 -11.643 11.554 1.00 75.75 96 ARG A C 1
ATOM 733 O O . ARG A 1 96 ? 5.013 -12.642 11.379 1.00 75.75 96 ARG A O 1
ATOM 740 N N . LEU A 1 97 ? 4.820 -10.438 11.828 1.00 76.94 97 LEU A N 1
ATOM 741 C CA . LEU A 1 97 ? 6.248 -10.081 11.910 1.00 76.94 97 LEU A CA 1
ATOM 742 C C . LEU A 1 97 ? 7.074 -10.271 10.619 1.00 76.94 97 LEU A C 1
ATOM 744 O O . LEU A 1 97 ? 8.306 -10.270 10.676 1.00 76.94 97 LEU A O 1
ATOM 748 N N . THR A 1 98 ? 6.442 -10.415 9.451 1.00 81.75 98 THR A N 1
ATOM 749 C CA . THR A 1 98 ? 7.157 -10.467 8.159 1.00 81.75 98 THR A CA 1
ATOM 750 C C . THR A 1 98 ? 7.852 -9.144 7.850 1.00 81.75 98 THR A C 1
ATOM 752 O O . THR A 1 98 ? 8.904 -9.127 7.204 1.00 81.75 98 THR A O 1
ATOM 755 N N . GLY A 1 99 ? 7.269 -8.030 8.295 1.00 85.94 99 GLY A N 1
ATOM 756 C CA . GLY A 1 99 ? 7.659 -6.708 7.838 1.00 85.94 99 GLY A CA 1
ATOM 757 C C . GLY A 1 99 ? 7.319 -6.483 6.358 1.00 85.94 99 GLY A C 1
ATOM 758 O O . GLY A 1 99 ? 6.698 -7.312 5.687 1.00 85.94 99 GLY A O 1
ATOM 759 N N . VAL A 1 100 ? 7.778 -5.357 5.810 1.00 90.62 100 VAL A N 1
ATOM 760 C CA . VAL A 1 100 ? 7.732 -5.106 4.363 1.00 90.62 100 VAL A CA 1
ATOM 761 C C . VAL A 1 100 ? 8.927 -5.799 3.710 1.00 90.62 100 VAL A C 1
ATOM 763 O O . VAL A 1 100 ? 10.055 -5.296 3.786 1.00 90.62 100 VAL A O 1
ATOM 766 N N . LYS A 1 101 ? 8.688 -6.942 3.060 1.00 92.00 101 LYS A N 1
ATOM 767 C CA . LYS A 1 101 ? 9.736 -7.763 2.443 1.00 92.00 101 LYS A CA 1
ATOM 768 C C . LYS A 1 101 ? 9.656 -7.710 0.922 1.00 92.00 101 LYS A C 1
ATOM 770 O O . LYS A 1 101 ? 8.643 -8.058 0.326 1.00 92.00 101 LYS A O 1
ATOM 775 N N . PHE A 1 102 ? 10.755 -7.308 0.292 1.00 92.38 102 PHE A N 1
ATOM 776 C CA . PHE A 1 102 ? 10.877 -7.281 -1.162 1.00 92.38 102 PHE A CA 1
ATOM 777 C C . PHE A 1 102 ? 11.359 -8.647 -1.647 1.00 92.38 102 PHE A C 1
ATOM 779 O O . PHE A 1 102 ? 12.435 -9.094 -1.257 1.00 92.38 102 PHE A O 1
ATOM 786 N N . LEU A 1 103 ? 10.547 -9.320 -2.460 1.00 90.06 103 LEU A N 1
ATOM 787 C CA . LEU A 1 103 ? 10.860 -10.628 -3.039 1.00 90.06 103 LEU A CA 1
ATOM 788 C C . LE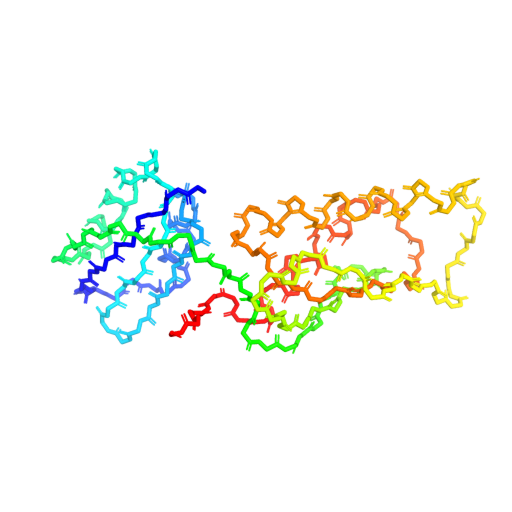U A 1 103 ? 11.813 -10.513 -4.230 1.00 90.06 103 LEU A C 1
ATOM 790 O O . LEU A 1 103 ? 12.597 -11.420 -4.483 1.00 90.06 103 LEU A O 1
ATOM 794 N N . GLY A 1 104 ? 11.744 -9.400 -4.955 1.00 87.06 104 GLY A N 1
ATOM 795 C CA . GLY A 1 104 ? 12.600 -9.151 -6.102 1.00 87.06 104 GLY A CA 1
ATOM 796 C C . GLY A 1 104 ? 12.188 -7.906 -6.872 1.00 87.06 104 GLY A C 1
ATOM 797 O O . GLY A 1 104 ? 11.050 -7.435 -6.774 1.00 87.06 104 GLY A O 1
ATOM 798 N N . MET A 1 105 ? 13.141 -7.384 -7.637 1.00 87.06 105 MET A N 1
ATOM 799 C CA . MET A 1 105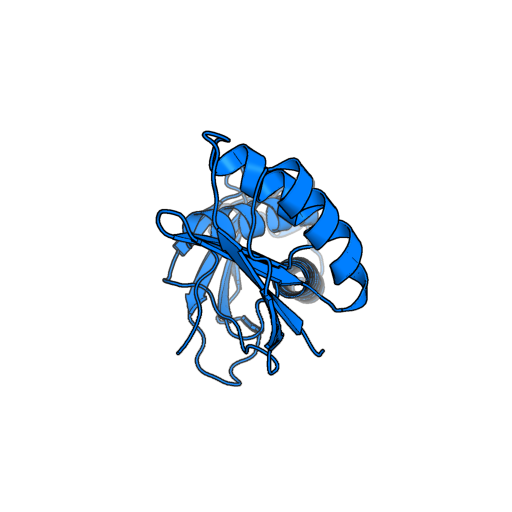 ? 12.940 -6.292 -8.580 1.00 87.06 105 MET A CA 1
ATOM 800 C C . MET A 1 105 ? 13.448 -6.768 -9.935 1.00 87.06 105 MET A C 1
ATOM 802 O O . MET A 1 105 ? 14.591 -7.201 -10.052 1.00 87.06 105 MET A O 1
ATOM 806 N N . THR A 1 106 ? 12.571 -6.764 -10.930 1.00 86.25 106 THR A N 1
ATOM 807 C CA . THR A 1 106 ? 12.854 -7.298 -12.265 1.00 86.25 106 THR A CA 1
ATOM 808 C C . THR A 1 106 ? 12.833 -6.173 -13.284 1.00 86.25 106 THR A C 1
ATOM 810 O O . THR A 1 106 ? 11.980 -5.290 -13.223 1.00 86.25 106 THR A O 1
ATOM 813 N N . LEU A 1 107 ? 13.787 -6.194 -14.209 1.00 82.81 107 LEU A N 1
ATOM 814 C CA . LEU A 1 107 ? 13.837 -5.295 -15.357 1.00 82.81 107 LEU A CA 1
ATOM 815 C C . LEU A 1 107 ? 13.403 -6.114 -16.576 1.00 82.81 107 LEU A C 1
ATOM 817 O O . LEU A 1 107 ? 14.077 -7.081 -16.930 1.00 82.81 107 LEU A O 1
ATOM 821 N N . SER A 1 108 ? 12.264 -5.793 -17.190 1.00 76.44 108 SER A N 1
ATOM 822 C CA . SER A 1 108 ? 11.829 -6.481 -18.411 1.00 76.44 108 SER A CA 1
ATOM 823 C C . SER A 1 108 ? 12.575 -5.933 -19.634 1.00 76.44 108 SER A C 1
ATOM 825 O O . SER A 1 108 ? 13.056 -4.801 -19.630 1.00 76.44 108 SER A O 1
ATOM 827 N N . ASN A 1 109 ? 12.619 -6.717 -20.718 1.00 58.97 109 ASN A N 1
ATOM 828 C CA . ASN A 1 109 ? 13.400 -6.462 -21.946 1.00 58.97 109 ASN A CA 1
ATOM 829 C C . ASN A 1 109 ? 13.139 -5.108 -22.663 1.00 58.97 109 ASN A C 1
ATOM 831 O O . ASN A 1 109 ? 13.789 -4.817 -23.663 1.00 58.97 109 ASN A O 1
ATOM 835 N N . GLY A 1 110 ? 12.195 -4.283 -22.193 1.00 55.66 110 GLY A N 1
ATOM 836 C CA . GLY 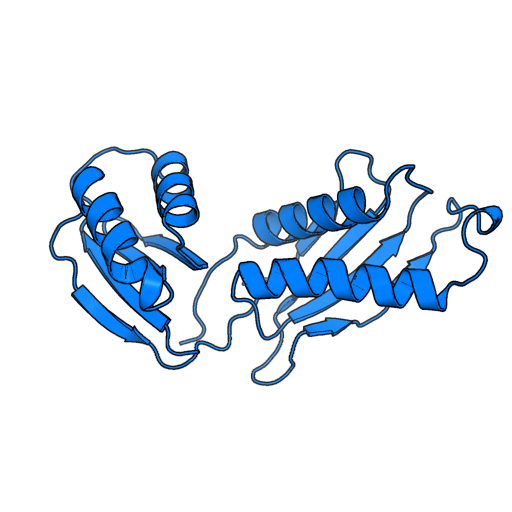A 1 110 ? 11.941 -2.918 -22.673 1.00 55.66 110 GLY A CA 1
ATOM 837 C C . GLY A 1 110 ? 12.626 -1.811 -21.858 1.00 55.66 110 GLY A C 1
ATOM 838 O O . GLY A 1 110 ? 12.535 -0.638 -22.226 1.00 55.66 110 GLY A O 1
ATOM 839 N N . PHE A 1 111 ? 13.297 -2.152 -20.757 1.00 62.25 111 PHE A N 1
ATOM 840 C CA . PHE A 1 111 ? 14.015 -1.203 -19.915 1.00 62.25 111 PHE A CA 1
ATOM 841 C C . PHE A 1 111 ? 15.406 -0.925 -20.499 1.00 62.25 111 PHE A C 1
ATOM 843 O O . PHE A 1 111 ? 16.234 -1.825 -20.614 1.00 62.25 111 PHE A O 1
ATOM 850 N N . ARG A 1 112 ? 15.671 0.325 -20.899 1.00 60.31 112 ARG A N 1
ATOM 851 C CA . ARG A 1 112 ? 17.006 0.728 -21.361 1.00 60.31 112 ARG A CA 1
ATOM 852 C C . ARG A 1 112 ? 17.863 1.077 -20.147 1.00 60.31 112 ARG A C 1
ATOM 854 O O . ARG A 1 112 ? 17.631 2.096 -19.506 1.00 60.31 112 ARG A O 1
ATOM 861 N N . GLU A 1 113 ? 18.857 0.238 -19.869 1.00 53.06 113 GLU A N 1
ATOM 862 C CA . GLU A 1 113 ? 19.818 0.368 -18.758 1.00 53.06 113 GLU A CA 1
ATOM 863 C C . GLU A 1 113 ? 20.576 1.711 -18.762 1.00 53.06 113 GLU A C 1
ATOM 865 O O . GLU A 1 113 ? 20.965 2.221 -17.716 1.00 53.06 113 GLU A O 1
ATOM 870 N N . ASN A 1 114 ? 20.696 2.343 -19.934 1.00 50.47 114 ASN A N 1
ATOM 871 C CA . ASN A 1 114 ? 21.529 3.524 -20.189 1.00 50.47 114 ASN A CA 1
ATOM 872 C C . ASN A 1 114 ? 21.157 4.801 -19.400 1.00 50.47 114 ASN A C 1
ATOM 874 O O . ASN A 1 114 ? 21.828 5.816 -19.569 1.00 50.47 114 ASN A O 1
ATOM 878 N N . SER A 1 115 ? 20.097 4.793 -18.585 1.00 52.19 115 SER A N 1
ATOM 879 C CA . SER A 1 115 ? 19.662 5.946 -17.777 1.00 52.19 115 SER A CA 1
ATOM 880 C C . SER A 1 115 ? 19.961 5.841 -16.277 1.00 52.19 115 SER A C 1
ATOM 882 O O . SER A 1 115 ? 19.811 6.841 -15.581 1.00 52.19 115 SER A O 1
ATOM 884 N N . PHE A 1 116 ? 20.388 4.681 -15.765 1.00 54.59 116 PHE A N 1
ATOM 885 C CA . PHE A 1 116 ? 20.739 4.526 -14.349 1.00 54.59 116 PHE A CA 1
ATOM 886 C C . PHE A 1 116 ? 22.136 3.932 -14.219 1.00 54.59 116 PHE A C 1
ATOM 888 O O . PHE A 1 116 ? 22.338 2.738 -14.383 1.00 54.59 116 PHE A O 1
ATOM 895 N N . THR A 1 117 ? 23.103 4.784 -13.890 1.00 54.19 117 THR A N 1
ATOM 896 C CA . THR A 1 117 ? 24.498 4.413 -13.617 1.00 54.19 117 THR A CA 1
ATOM 897 C C . THR A 1 117 ? 24.675 3.600 -12.331 1.00 54.19 117 THR A C 1
ATOM 899 O O . THR A 1 117 ? 25.796 3.207 -12.030 1.00 54.19 117 THR A O 1
ATOM 902 N N . ASP A 1 118 ? 23.603 3.345 -11.573 1.00 69.38 118 ASP A N 1
ATOM 903 C CA . ASP A 1 118 ? 23.689 2.652 -10.291 1.00 69.38 118 ASP A CA 1
ATOM 904 C C . ASP A 1 118 ? 22.365 1.941 -9.939 1.00 69.38 118 ASP A C 1
ATOM 906 O O . ASP A 1 118 ? 21.423 2.522 -9.383 1.00 69.38 118 ASP A O 1
ATOM 910 N N . THR A 1 119 ? 22.257 0.668 -10.324 1.00 72.31 119 THR A N 1
ATOM 911 C CA . THR A 1 119 ? 21.077 -0.183 -10.085 1.00 72.31 119 THR A CA 1
ATOM 912 C C . THR A 1 119 ? 20.737 -0.279 -8.593 1.00 72.31 119 THR A C 1
ATOM 914 O O . THR A 1 119 ? 19.560 -0.319 -8.228 1.00 72.31 119 THR A O 1
ATOM 917 N N . ASP A 1 120 ? 21.742 -0.216 -7.718 1.00 76.81 120 ASP A N 1
ATOM 918 C CA . ASP A 1 120 ? 21.561 -0.240 -6.264 1.00 76.81 120 ASP A CA 1
ATOM 919 C C . ASP A 1 120 ? 20.874 1.034 -5.743 1.00 76.81 120 ASP A C 1
ATOM 921 O O . ASP A 1 120 ? 20.025 0.980 -4.842 1.00 76.81 120 ASP A O 1
ATOM 925 N N . ILE A 1 121 ? 21.161 2.190 -6.352 1.00 78.62 121 ILE A N 1
ATOM 926 C CA . ILE A 1 121 ? 20.474 3.453 -6.041 1.00 7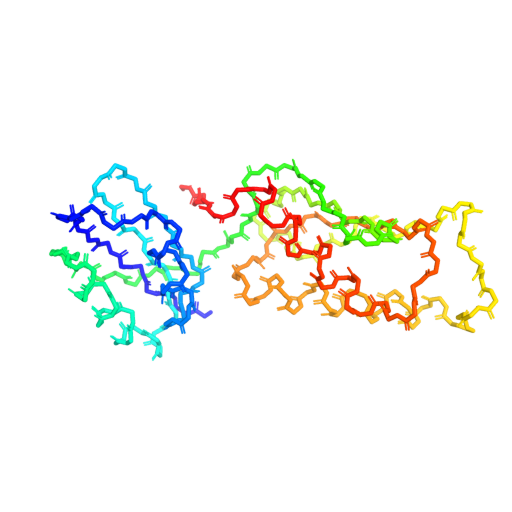8.62 121 ILE A CA 1
ATOM 927 C C . ILE A 1 121 ? 19.009 3.377 -6.478 1.00 78.62 121 ILE A C 1
ATOM 929 O O . ILE A 1 121 ? 18.117 3.757 -5.717 1.00 78.62 121 ILE A O 1
ATOM 933 N N . LEU A 1 122 ? 18.733 2.839 -7.669 1.00 82.19 122 LEU A N 1
ATOM 934 C CA . LEU A 1 122 ? 17.361 2.647 -8.144 1.00 82.19 122 LEU A CA 1
ATOM 935 C C . LEU A 1 122 ? 16.570 1.731 -7.199 1.00 82.19 122 LEU A C 1
ATOM 937 O O . LEU A 1 122 ? 15.463 2.082 -6.782 1.00 82.19 122 LEU A O 1
ATOM 941 N N . ILE A 1 123 ? 17.143 0.583 -6.828 1.00 83.75 123 ILE A N 1
ATOM 942 C CA . ILE A 1 123 ? 16.523 -0.387 -5.916 1.00 83.75 123 ILE A CA 1
ATOM 943 C C . ILE A 1 123 ? 16.231 0.265 -4.561 1.00 83.75 123 ILE A C 1
ATOM 945 O O . ILE A 1 123 ? 15.096 0.219 -4.079 1.00 83.75 123 ILE A O 1
ATOM 949 N N . SER A 1 124 ? 17.230 0.908 -3.953 1.00 86.00 124 SER A N 1
ATOM 950 C CA . SER A 1 124 ? 17.094 1.512 -2.622 1.00 86.00 124 SER A CA 1
ATOM 951 C C . SER A 1 124 ? 16.073 2.655 -2.589 1.00 86.00 124 SER A C 1
ATOM 953 O O . SER A 1 124 ? 15.230 2.694 -1.684 1.00 86.00 124 SER A O 1
ATOM 955 N N . ASN A 1 125 ? 16.068 3.534 -3.598 1.00 88.31 125 ASN A N 1
ATOM 956 C CA . ASN A 1 125 ? 15.067 4.596 -3.725 1.00 88.31 125 ASN A CA 1
ATOM 957 C C . ASN A 1 125 ? 13.661 4.024 -3.882 1.00 88.31 125 ASN A C 1
ATOM 959 O O . ASN A 1 125 ? 12.730 4.445 -3.193 1.00 88.31 125 ASN A O 1
ATOM 963 N N . SER A 1 126 ? 13.514 2.996 -4.709 1.00 91.06 126 SER A N 1
ATOM 964 C CA . SER A 1 126 ? 12.208 2.405 -4.980 1.00 91.06 126 SER A CA 1
ATOM 965 C C . SER A 1 126 ? 11.616 1.727 -3.751 1.00 91.06 126 SER A C 1
ATOM 967 O O . SER A 1 126 ? 10.449 1.934 -3.413 1.00 91.06 126 SER A O 1
ATOM 969 N N . GLN A 1 127 ? 12.444 0.993 -3.004 1.00 93.38 127 GLN A N 1
ATOM 970 C CA . GLN A 1 127 ? 12.040 0.432 -1.720 1.00 93.38 127 GLN A CA 1
ATOM 971 C C . GLN A 1 127 ? 11.622 1.520 -0.728 1.00 93.38 127 GLN A C 1
ATOM 973 O O . GLN A 1 127 ? 10.652 1.335 0.008 1.00 93.38 127 GLN A O 1
ATOM 978 N N . LYS A 1 128 ? 12.334 2.652 -0.689 1.00 93.69 128 LYS A N 1
ATOM 979 C CA . LYS A 1 128 ? 12.018 3.777 0.199 1.00 93.69 128 LYS A CA 1
ATOM 980 C C . LYS A 1 128 ? 10.659 4.398 -0.134 1.00 93.69 128 LYS A C 1
ATOM 982 O O . LYS A 1 128 ? 9.864 4.605 0.784 1.00 93.69 128 LYS A O 1
ATOM 987 N N . VAL A 1 129 ? 10.379 4.659 -1.412 1.00 92.81 129 VAL A N 1
ATOM 988 C CA . VAL A 1 129 ? 9.089 5.201 -1.879 1.00 92.81 129 VAL A CA 1
ATOM 989 C C . VAL A 1 129 ? 7.944 4.268 -1.481 1.00 92.81 129 VAL A C 1
ATOM 991 O O . VAL A 1 129 ? 7.025 4.681 -0.771 1.00 92.81 129 VAL A O 1
ATOM 994 N N . ILE A 1 130 ? 8.053 2.984 -1.829 1.00 93.81 130 ILE A N 1
ATOM 995 C CA . ILE A 1 130 ? 7.021 1.979 -1.543 1.00 93.81 130 ILE A CA 1
ATOM 996 C C . ILE A 1 130 ? 6.797 1.838 -0.028 1.00 93.81 130 ILE A C 1
ATOM 998 O O . ILE A 1 130 ? 5.661 1.916 0.444 1.00 93.81 130 ILE A O 1
ATOM 1002 N N . LYS A 1 131 ? 7.869 1.705 0.770 1.00 92.38 131 LYS A N 1
ATOM 1003 C CA . LYS A 1 131 ? 7.774 1.601 2.240 1.00 92.38 131 LYS A CA 1
ATOM 1004 C C . LYS A 1 131 ? 7.091 2.816 2.866 1.00 92.38 131 LYS A C 1
ATOM 1006 O O . LYS A 1 131 ? 6.341 2.655 3.826 1.00 92.38 131 LYS A O 1
ATOM 1011 N N . ASN A 1 132 ? 7.332 4.023 2.352 1.00 86.38 132 ASN A N 1
ATOM 1012 C CA . ASN A 1 132 ? 6.695 5.233 2.873 1.00 86.38 132 ASN A CA 1
ATOM 1013 C C . ASN A 1 132 ? 5.179 5.217 2.669 1.00 86.38 132 ASN A C 1
ATOM 1015 O O . ASN A 1 132 ? 4.445 5.602 3.579 1.00 86.38 132 ASN A O 1
ATOM 1019 N N . ILE A 1 133 ? 4.711 4.759 1.508 1.00 83.56 133 ILE A N 1
ATOM 1020 C CA . ILE A 1 133 ? 3.278 4.644 1.208 1.00 83.56 133 ILE A CA 1
ATOM 1021 C C . ILE A 1 133 ? 2.645 3.566 2.079 1.00 83.56 133 ILE A C 1
ATOM 1023 O O . ILE A 1 133 ? 1.658 3.841 2.752 1.00 83.56 133 ILE A O 1
ATOM 1027 N N . LEU A 1 134 ? 3.253 2.379 2.149 1.00 86.12 134 LEU A N 1
ATOM 1028 C CA . LEU A 1 134 ? 2.765 1.280 2.988 1.00 86.12 134 LEU A CA 1
ATOM 1029 C C . LEU A 1 134 ? 2.674 1.690 4.461 1.00 86.12 134 LEU A C 1
ATOM 1031 O O . LEU A 1 134 ? 1.653 1.474 5.106 1.00 86.12 134 LEU A O 1
ATOM 1035 N N . LYS A 1 135 ? 3.690 2.396 4.971 1.00 81.88 135 LYS A N 1
ATOM 1036 C CA . LYS A 1 135 ? 3.684 2.953 6.327 1.00 81.88 135 LYS A CA 1
ATOM 1037 C C . LYS A 1 135 ? 2.564 3.975 6.534 1.00 81.88 135 LYS A C 1
ATOM 1039 O O . LYS A 1 135 ? 1.955 3.988 7.602 1.00 81.88 135 LYS A O 1
ATOM 1044 N N . LYS A 1 136 ? 2.302 4.844 5.550 1.00 70.12 136 LYS A N 1
ATOM 1045 C CA . LYS A 1 136 ? 1.181 5.801 5.593 1.00 70.12 136 LYS A CA 1
ATOM 1046 C C . LYS A 1 136 ? -0.173 5.094 5.544 1.00 70.12 136 LYS A C 1
ATOM 1048 O O . LYS A 1 136 ? -1.085 5.573 6.196 1.00 70.12 136 LYS A O 1
ATOM 1053 N N . ALA A 1 137 ? -0.276 3.968 4.844 1.00 68.06 137 ALA A N 1
ATOM 1054 C CA . ALA A 1 137 ? -1.461 3.111 4.798 1.00 68.06 137 ALA A CA 1
ATOM 1055 C C . ALA A 1 137 ? -1.596 2.181 6.022 1.00 68.06 137 ALA A C 1
ATOM 1057 O O . ALA A 1 137 ? -2.541 1.408 6.111 1.00 68.06 137 ALA A O 1
ATOM 1058 N N . GLY A 1 138 ? -0.647 2.222 6.965 1.00 70.50 138 GLY A N 1
ATOM 1059 C CA . GLY A 1 138 ? -0.656 1.372 8.156 1.00 70.50 138 GLY A CA 1
ATOM 1060 C C . GLY A 1 138 ? -0.235 -0.082 7.922 1.00 70.50 138 GLY A C 1
ATOM 1061 O O . GLY A 1 138 ? -0.262 -0.852 8.879 1.00 70.50 138 GLY A O 1
ATOM 1062 N N . ILE A 1 139 ? 0.194 -0.454 6.711 1.00 80.62 139 ILE A N 1
ATOM 1063 C CA . ILE A 1 139 ? 0.625 -1.813 6.354 1.00 80.62 139 ILE A CA 1
ATOM 1064 C C . ILE A 1 139 ? 2.022 -2.075 6.907 1.00 80.62 139 ILE A C 1
ATOM 1066 O O . ILE A 1 139 ? 2.986 -1.376 6.580 1.00 80.62 139 ILE A O 1
ATOM 1070 N N . THR A 1 140 ? 2.123 -3.093 7.754 1.00 81.69 140 THR A N 1
ATOM 1071 C CA . THR A 1 140 ? 3.358 -3.490 8.434 1.00 81.69 140 THR A CA 1
ATOM 1072 C C . THR A 1 140 ? 3.953 -4.758 7.851 1.00 81.69 140 THR A C 1
ATOM 1074 O O . THR A 1 140 ? 5.175 -4.857 7.798 1.00 81.69 140 THR A O 1
ATOM 1077 N N . ASP A 1 141 ? 3.118 -5.681 7.370 1.00 85.19 141 ASP A N 1
ATOM 1078 C CA . ASP A 1 141 ? 3.526 -7.020 6.951 1.00 85.19 141 ASP A CA 1
ATOM 1079 C C . ASP A 1 141 ? 3.039 -7.283 5.533 1.00 85.19 141 ASP A C 1
ATOM 1081 O O . ASP A 1 141 ? 1.844 -7.395 5.296 1.00 85.19 141 ASP A O 1
ATOM 1085 N N . VAL A 1 142 ? 3.936 -7.344 4.552 1.00 90.25 142 VAL A N 1
ATOM 1086 C CA . VAL A 1 142 ? 3.557 -7.540 3.143 1.00 90.25 142 VAL A CA 1
ATOM 1087 C C . VAL A 1 142 ? 4.754 -8.021 2.336 1.00 90.25 142 VAL A C 1
ATOM 1089 O O . VAL A 1 142 ? 5.889 -7.580 2.545 1.00 90.25 142 VAL A O 1
ATOM 1092 N N . LEU A 1 143 ? 4.495 -8.922 1.394 1.00 93.81 143 LEU A N 1
ATOM 1093 C CA . LEU A 1 143 ? 5.466 -9.337 0.392 1.00 93.81 143 LEU A CA 1
ATOM 1094 C C . LEU A 1 143 ? 5.283 -8.477 -0.856 1.00 93.81 143 LEU A C 1
ATOM 1096 O O . LEU A 1 143 ? 4.171 -8.370 -1.365 1.00 93.81 143 LEU A O 1
ATOM 1100 N N . VAL A 1 144 ? 6.360 -7.871 -1.350 1.00 95.56 144 VAL A N 1
ATOM 1101 C CA . VAL A 1 144 ? 6.327 -6.937 -2.483 1.00 95.56 144 VAL A CA 1
ATOM 1102 C C . VAL A 1 144 ? 7.253 -7.420 -3.591 1.00 95.56 144 VAL A C 1
ATOM 1104 O O . VAL A 1 144 ? 8.408 -7.759 -3.332 1.00 95.56 144 VAL A O 1
ATOM 1107 N N . SER A 1 145 ? 6.792 -7.393 -4.835 1.00 95.50 145 SER A N 1
ATOM 1108 C CA . SER A 1 145 ? 7.651 -7.494 -6.017 1.00 95.50 145 SER A CA 1
ATOM 1109 C C . SER A 1 145 ? 7.450 -6.289 -6.929 1.00 95.50 145 SER A C 1
ATOM 1111 O O . SER A 1 145 ? 6.364 -5.711 -6.994 1.00 95.50 145 SER A O 1
ATOM 1113 N N . VAL A 1 146 ? 8.518 -5.893 -7.620 1.00 94.75 146 VAL A N 1
ATOM 1114 C CA . VAL A 1 146 ? 8.503 -4.760 -8.552 1.00 94.75 146 VAL A CA 1
ATOM 1115 C C . VAL A 1 146 ? 8.998 -5.234 -9.912 1.00 94.75 146 VAL A C 1
ATOM 1117 O O . VAL A 1 146 ? 10.003 -5.936 -10.010 1.00 94.75 146 VAL A O 1
ATOM 1120 N N . GLU A 1 147 ? 8.303 -4.846 -10.969 1.00 92.12 147 GLU A N 1
ATOM 1121 C CA . GLU A 1 147 ? 8.709 -5.093 -12.349 1.00 92.12 147 GLU A CA 1
ATOM 1122 C C . GLU A 1 147 ? 8.759 -3.760 -13.103 1.00 92.12 147 GLU A C 1
ATOM 1124 O O . GLU A 1 147 ? 7.743 -3.075 -13.248 1.00 92.12 147 GLU A O 1
ATOM 1129 N N . TYR A 1 148 ? 9.940 -3.401 -13.604 1.00 89.56 148 TYR A N 1
ATOM 1130 C CA . TYR A 1 148 ? 10.154 -2.251 -14.477 1.00 89.56 148 TYR A CA 1
ATOM 1131 C C . TYR A 1 148 ? 10.037 -2.695 -15.928 1.00 89.56 148 TYR A C 1
ATOM 1133 O O . TYR A 1 148 ? 10.943 -3.311 -16.484 1.00 89.56 148 TYR A O 1
ATOM 1141 N N . LYS A 1 149 ? 8.917 -2.340 -16.550 1.00 85.62 149 LYS A N 1
ATOM 1142 C CA . LYS A 1 149 ? 8.580 -2.708 -17.928 1.00 85.62 149 LYS A CA 1
ATOM 1143 C C . LYS A 1 149 ? 9.237 -1.810 -18.962 1.00 85.62 149 LYS A C 1
ATOM 1145 O O . LYS A 1 149 ? 9.593 -2.267 -20.046 1.00 85.62 149 LYS A O 1
ATOM 1150 N N . ARG A 1 150 ? 9.360 -0.521 -18.644 1.00 82.62 150 ARG A N 1
ATOM 1151 C CA . ARG A 1 150 ? 9.971 0.508 -19.497 1.00 82.62 150 ARG A CA 1
ATOM 1152 C C . ARG A 1 150 ? 10.412 1.706 -18.663 1.00 82.62 150 ARG A C 1
ATOM 1154 O O . ARG A 1 150 ? 9.948 1.890 -17.540 1.00 82.62 150 ARG A O 1
ATOM 1161 N N . THR A 1 151 ? 11.288 2.527 -19.230 1.00 80.12 151 THR A N 1
ATOM 1162 C CA . THR A 1 151 ? 11.771 3.761 -18.599 1.00 80.12 151 THR A CA 1
ATOM 1163 C C . THR A 1 151 ? 10.619 4.754 -18.391 1.00 80.12 151 THR A C 1
ATOM 1165 O O . THR A 1 151 ? 9.750 4.900 -19.251 1.00 80.12 151 THR A O 1
ATOM 1168 N N . SER A 1 152 ? 10.614 5.433 -17.243 1.00 80.19 152 SER A N 1
ATOM 1169 C CA . SER A 1 152 ? 9.712 6.546 -16.932 1.00 80.19 152 SER A CA 1
ATOM 1170 C C . SER A 1 152 ? 10.538 7.813 -16.739 1.00 80.19 152 SER A C 1
ATOM 1172 O O . SER A 1 152 ? 11.587 7.755 -16.103 1.00 80.19 152 SER A O 1
ATOM 1174 N N . ASP A 1 153 ? 10.035 8.951 -17.217 1.00 80.56 153 ASP A N 1
ATOM 1175 C CA . ASP A 1 153 ? 10.652 10.269 -16.990 1.00 80.56 153 ASP A CA 1
ATOM 1176 C C . ASP A 1 153 ? 10.678 10.639 -15.497 1.00 80.56 153 ASP A C 1
ATOM 1178 O O . ASP A 1 153 ? 11.518 11.410 -15.044 1.00 80.56 153 ASP A O 1
ATOM 1182 N N . ASN A 1 154 ? 9.740 10.077 -14.726 1.00 86.81 154 ASN A N 1
ATOM 1183 C CA . ASN A 1 154 ? 9.667 10.214 -13.278 1.00 86.81 154 ASN A CA 1
ATOM 1184 C C . ASN A 1 154 ? 9.362 8.842 -12.665 1.00 86.81 154 ASN A C 1
ATOM 1186 O O . ASN A 1 154 ? 8.222 8.365 -12.695 1.00 86.81 154 ASN A O 1
ATOM 1190 N N . ILE A 1 155 ? 10.408 8.172 -12.179 1.00 87.62 155 ILE A N 1
ATOM 1191 C CA . ILE A 1 155 ? 10.303 6.832 -11.591 1.00 87.62 155 ILE A CA 1
ATOM 1192 C C . ILE A 1 155 ? 9.590 6.870 -10.241 1.00 87.62 155 ILE A C 1
ATOM 1194 O O . ILE A 1 155 ? 8.741 6.015 -10.002 1.00 87.62 155 ILE A O 1
ATOM 1198 N N . ASP A 1 156 ? 9.874 7.864 -9.400 1.00 86.75 156 ASP A N 1
ATOM 1199 C CA . ASP A 1 156 ? 9.271 7.973 -8.069 1.00 86.75 156 ASP A CA 1
ATOM 1200 C C . ASP A 1 156 ? 7.750 8.093 -8.173 1.00 86.75 156 ASP A C 1
ATOM 1202 O O . ASP A 1 156 ? 7.031 7.304 -7.567 1.00 86.75 156 ASP A O 1
ATOM 1206 N N . LEU A 1 157 ? 7.247 8.984 -9.033 1.00 87.12 157 LEU A N 1
ATOM 1207 C CA . LEU A 1 157 ? 5.807 9.127 -9.255 1.00 87.12 157 LEU A CA 1
ATOM 1208 C C . LEU A 1 157 ? 5.178 7.847 -9.830 1.00 87.12 157 LEU A C 1
ATOM 1210 O O . LEU A 1 157 ? 4.077 7.464 -9.440 1.00 87.12 157 LEU A O 1
ATOM 1214 N N . ALA A 1 158 ? 5.864 7.166 -10.753 1.00 89.12 158 ALA A N 1
ATOM 1215 C CA . ALA A 1 158 ? 5.371 5.904 -11.301 1.00 89.12 158 ALA A CA 1
ATOM 1216 C C . ALA A 1 158 ? 5.277 4.817 -10.214 1.00 89.12 158 ALA A C 1
ATOM 1218 O O . ALA A 1 158 ? 4.279 4.102 -10.149 1.00 89.12 158 ALA A O 1
ATOM 1219 N N . LEU A 1 159 ? 6.263 4.7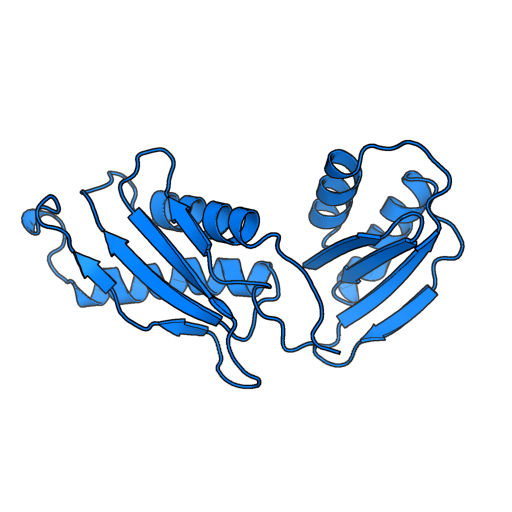30 -9.316 1.00 92.19 159 LEU A N 1
ATOM 1220 C CA . LEU A 1 159 ? 6.227 3.835 -8.159 1.00 92.19 159 LEU A CA 1
ATOM 1221 C C . LEU A 1 159 ? 5.101 4.202 -7.199 1.00 92.19 159 LEU A C 1
ATOM 1223 O O . LEU A 1 159 ? 4.393 3.309 -6.738 1.00 92.19 159 LEU A O 1
ATOM 1227 N N . GLU A 1 160 ? 4.912 5.491 -6.910 1.00 88.94 160 GLU A N 1
ATOM 1228 C CA . GLU A 1 160 ? 3.837 5.960 -6.037 1.00 88.94 160 GLU A CA 1
ATOM 1229 C C . GLU A 1 160 ? 2.469 5.528 -6.563 1.00 88.94 160 GLU A C 1
ATOM 1231 O O . GLU A 1 160 ? 1.707 4.864 -5.855 1.00 88.94 160 GLU A O 1
ATOM 1236 N N . LEU A 1 161 ? 2.192 5.825 -7.833 1.00 84.44 161 LEU A N 1
ATOM 1237 C CA . LEU A 1 161 ? 0.921 5.498 -8.473 1.00 84.44 161 LEU A CA 1
ATOM 1238 C C . LEU A 1 161 ? 0.713 3.987 -8.603 1.00 84.44 161 LEU A C 1
ATOM 1240 O O . LEU A 1 161 ? -0.373 3.499 -8.298 1.00 84.44 161 LEU A O 1
ATOM 1244 N N . ALA A 1 162 ? 1.742 3.227 -8.994 1.00 91.25 162 ALA A N 1
ATOM 1245 C CA . ALA A 1 162 ? 1.654 1.768 -9.042 1.00 91.25 162 ALA A CA 1
ATOM 1246 C C . ALA A 1 162 ? 1.370 1.174 -7.653 1.00 91.25 162 ALA A C 1
ATOM 1248 O O . ALA A 1 162 ? 0.559 0.257 -7.532 1.00 91.25 162 ALA A O 1
ATOM 1249 N N . THR A 1 163 ? 1.981 1.719 -6.594 1.00 90.25 163 THR A N 1
ATOM 1250 C CA . THR A 1 163 ? 1.788 1.253 -5.211 1.00 90.25 163 THR A CA 1
ATOM 1251 C C . THR A 1 163 ? 0.358 1.514 -4.757 1.00 90.25 163 THR A C 1
ATOM 1253 O O . THR A 1 163 ? -0.298 0.602 -4.263 1.00 90.25 163 THR A O 1
ATOM 1256 N N . ILE A 1 164 ? -0.145 2.735 -4.963 1.00 82.12 164 ILE A N 1
ATOM 1257 C CA . ILE A 1 164 ? -1.520 3.121 -4.616 1.00 82.12 164 ILE A CA 1
ATOM 1258 C C . ILE A 1 164 ? -2.521 2.251 -5.374 1.00 82.12 164 ILE A C 1
ATOM 1260 O O . ILE A 1 164 ? -3.415 1.677 -4.760 1.00 82.12 164 ILE A O 1
ATOM 1264 N N . ASN A 1 165 ? -2.330 2.081 -6.684 1.00 81.25 165 ASN A N 1
ATOM 1265 C CA . ASN A 1 165 ? -3.195 1.228 -7.494 1.00 81.25 165 ASN A CA 1
ATOM 1266 C C . ASN A 1 165 ? -3.168 -0.222 -7.007 1.00 81.25 165 ASN A C 1
ATOM 1268 O O . ASN A 1 165 ? -4.209 -0.867 -6.979 1.00 81.25 165 ASN A O 1
ATOM 1272 N N . THR A 1 166 ? -2.012 -0.722 -6.563 1.00 89.06 166 THR A N 1
ATOM 1273 C CA . THR A 1 166 ? -1.924 -2.066 -5.974 1.00 89.06 166 THR A CA 1
ATOM 1274 C C . THR A 1 166 ? -2.752 -2.149 -4.694 1.00 89.06 166 THR A C 1
ATOM 1276 O O . THR A 1 166 ? -3.533 -3.079 -4.535 1.00 89.06 166 THR A O 1
ATOM 1279 N N . LEU A 1 167 ? -2.646 -1.159 -3.802 1.00 82.69 167 LEU A N 1
ATOM 1280 C CA . LEU A 1 167 ? -3.412 -1.122 -2.553 1.00 82.69 167 LEU A CA 1
ATOM 1281 C C . LEU A 1 167 ? -4.925 -1.084 -2.789 1.00 82.69 167 LEU A C 1
ATOM 1283 O O . LEU A 1 167 ? -5.662 -1.830 -2.140 1.00 82.69 167 LEU A O 1
ATOM 1287 N N . VAL A 1 168 ? -5.374 -0.277 -3.752 1.00 75.81 168 VAL A N 1
ATOM 1288 C CA . VAL A 1 168 ? -6.780 -0.234 -4.176 1.00 75.81 168 VAL A CA 1
ATOM 1289 C C . VAL A 1 168 ? -7.216 -1.599 -4.708 1.00 75.81 168 VAL A C 1
ATOM 1291 O O . VAL A 1 168 ? -8.232 -2.124 -4.261 1.00 75.81 168 VAL A O 1
ATOM 1294 N N . SER A 1 169 ? -6.418 -2.218 -5.583 1.00 74.75 169 SER A N 1
ATOM 1295 C CA . SER A 1 169 ? -6.698 -3.555 -6.124 1.00 74.75 169 SER A CA 1
ATOM 1296 C C . SER A 1 169 ? -6.752 -4.640 -5.047 1.00 74.75 169 SER A C 1
ATOM 1298 O O . SER A 1 169 ? -7.524 -5.582 -5.177 1.00 74.75 169 SER A O 1
ATOM 1300 N N . THR A 1 170 ? -5.983 -4.515 -3.961 1.00 69.94 170 THR A N 1
ATOM 1301 C CA . THR A 1 170 ? -6.057 -5.442 -2.817 1.00 69.94 170 THR A CA 1
ATOM 1302 C C . THR A 1 170 ? -7.291 -5.230 -1.923 1.00 69.94 170 THR A C 1
ATOM 1304 O O . THR A 1 170 ? -7.382 -5.858 -0.865 1.00 69.94 170 THR A O 1
ATOM 1307 N N . ASN A 1 171 ? -8.240 -4.361 -2.305 1.00 57.81 171 ASN A N 1
ATOM 1308 C CA . ASN A 1 171 ? -9.402 -3.949 -1.503 1.00 57.81 171 ASN A CA 1
ATOM 1309 C C . ASN A 1 171 ? -9.030 -3.462 -0.088 1.00 57.81 171 ASN A C 1
ATOM 1311 O O . ASN A 1 171 ? -9.758 -3.731 0.866 1.00 57.81 171 ASN A O 1
ATOM 1315 N N . GLY A 1 172 ? -7.875 -2.809 0.085 1.00 39.62 172 GLY A N 1
ATOM 1316 C CA . GLY A 1 172 ? -7.340 -2.510 1.418 1.00 39.62 172 GLY A CA 1
ATOM 1317 C C . GLY A 1 172 ? -8.325 -1.657 2.226 1.00 39.62 172 GLY A C 1
ATOM 1318 O O . GLY A 1 172 ? -8.579 -0.518 1.858 1.00 39.62 172 GLY A O 1
ATOM 1319 N N . ILE A 1 173 ? -8.873 -2.113 3.354 1.00 37.34 173 ILE A N 1
ATOM 1320 C CA . ILE A 1 173 ? -8.178 -2.817 4.439 1.00 37.34 173 ILE A CA 1
ATOM 1321 C C . ILE A 1 173 ? -9.113 -3.817 5.153 1.00 37.34 173 ILE A C 1
ATOM 1323 O O . ILE A 1 173 ? -10.287 -3.526 5.377 1.00 37.34 173 ILE A O 1
ATOM 1327 N N . MET A 1 174 ? -8.581 -4.962 5.606 1.00 33.50 174 MET A N 1
ATOM 1328 C CA . MET A 1 174 ? -9.272 -5.834 6.568 1.00 33.50 174 MET A CA 1
ATOM 1329 C C . MET A 1 174 ? -8.330 -6.492 7.585 1.00 33.50 174 MET A C 1
ATOM 1331 O O . MET A 1 174 ? -7.198 -6.857 7.280 1.00 33.50 174 MET A O 1
ATOM 1335 N N . GLN A 1 175 ? -8.866 -6.605 8.804 1.00 30.69 175 GLN A N 1
ATOM 1336 C CA . GLN A 1 175 ? -8.301 -7.150 10.042 1.00 30.69 175 GLN A CA 1
ATOM 1337 C C . GLN A 1 175 ? -7.868 -8.617 9.930 1.00 30.69 175 GLN A C 1
ATOM 1339 O O . GLN A 1 175 ? -8.614 -9.443 9.408 1.00 30.69 175 GLN A O 1
ATOM 1344 N N . LEU A 1 176 ? -6.733 -8.960 10.547 1.00 27.52 176 LEU A N 1
ATOM 1345 C CA . LEU A 1 176 ? -6.549 -10.302 11.100 1.00 27.52 176 LEU A CA 1
ATOM 1346 C C . LEU A 1 176 ? -7.178 -10.330 12.501 1.00 27.52 176 LEU A C 1
ATOM 1348 O O . LEU A 1 176 ? -6.866 -9.481 13.340 1.00 27.52 176 LEU A O 1
ATOM 1352 N N . ILE A 1 177 ? -8.118 -11.263 12.677 1.00 32.62 177 ILE A N 1
ATOM 1353 C CA . ILE A 1 177 ? -8.822 -11.598 13.926 1.00 32.62 177 ILE A CA 1
ATOM 1354 C C . ILE A 1 177 ? -7.835 -12.202 14.928 1.00 32.62 177 ILE A C 1
ATOM 1356 O O . ILE A 1 177 ? -6.995 -13.021 14.490 1.00 32.62 177 ILE A O 1
#

pLDDT: mean 78.5, std 13.77, range [27.52, 95.56]

Radius of gyration: 18.14 Å; chains: 1; bounding box: 52×29×45 Å